Protein AF-A0A1B6I2V6-F1 (afdb_monomer)

InterPro domains:
  IPR003652 Ataxin, AXH domain [PF08517] (1-111)
  IPR003652 Ataxin, AXH domain [PS51148] (1-118)
  IPR003652 Ataxin, AXH domain [SM00536] (1-113)
  IPR036096 Ataxin, AXH domain superfamily [SSF102031] (1-111)
  IPR043404 ATAXIN1-like [PTHR13392] (1-117)

Sequence (142 aa):
GSLIQLASGELRKVEDMRTEDFVSSAEKSPALRLDPSTVVRIDNSTAAKGFNLLTLSYGENRNQVEFESALGHPYFVYGQGWASCDPEKTLSLYGLRCHQLQVGDICISLSPRTTSSSPGQGKKRRWSAPDQLQHSAKKSKE

Organism: NCBI:txid320908

Secondary structure (DSSP, 8-state):
-PEEE-TTS-EEEGGG--HHHHHHHHHH-TTEEEEEEEEEEEE-TTGGGTEEEEEEEETTTTEEEEEEEETT-EEEETTTEEEES-HHHHHHHHS---EEP-TT-EEEEEEE------------------HHHHHHTTSS--

Foldseek 3Di:
DDWDQACVRDTDDLQRDALVSQVVRQVNDPFKHKWKKFWADWACPCVVVQWIWTWIFGDPVRDIDIDTGGQLDWFQFHPAGIEGCHQVSVCVPPVHGHHHDDGGTITIDMDTDDPPPDPDDDDPPPDDPPVSVVVVVPPPDD

Structure (mmCIF, N/CA/C/O backbone):
data_AF-A0A1B6I2V6-F1
#
_entry.id   AF-A0A1B6I2V6-F1
#
loop_
_atom_site.group_PDB
_atom_site.id
_atom_site.type_symbol
_atom_site.label_atom_id
_atom_site.label_alt_id
_atom_site.label_comp_id
_atom_site.label_asym_id
_atom_site.label_entity_id
_atom_site.label_seq_id
_atom_site.pdbx_PDB_ins_code
_atom_site.Cartn_x
_atom_site.Cartn_y
_atom_site.Cartn_z
_atom_site.occupancy
_atom_site.B_iso_or_equiv
_atom_site.auth_seq_id
_atom_site.auth_comp_id
_atom_site.auth_asym_id
_atom_site.auth_atom_id
_atom_site.pdbx_PDB_model_num
ATOM 1 N N . GLY A 1 1 ? 2.649 -15.261 12.307 1.00 76.31 1 GLY A N 1
ATOM 2 C CA . GLY A 1 1 ? 2.073 -13.974 11.906 1.00 76.31 1 GLY A CA 1
ATOM 3 C C . GLY A 1 1 ? 2.027 -13.039 13.091 1.00 76.31 1 GLY A C 1
ATOM 4 O O . GLY A 1 1 ? 1.766 -13.494 14.203 1.00 76.31 1 GLY A O 1
ATOM 5 N N . SER A 1 2 ? 2.308 -11.759 12.865 1.00 88.94 2 SER A N 1
ATOM 6 C CA . SER A 1 2 ? 2.086 -10.697 13.855 1.00 88.94 2 SER A CA 1
ATOM 7 C C . SER A 1 2 ? 0.587 -10.478 14.086 1.00 88.94 2 SER A C 1
ATOM 9 O O . SER A 1 2 ? -0.217 -10.704 13.179 1.00 88.94 2 SER A O 1
ATOM 11 N N . LEU A 1 3 ? 0.211 -10.016 15.281 1.00 93.31 3 LEU A N 1
ATOM 12 C CA . LEU A 1 3 ? -1.158 -9.602 15.597 1.00 93.31 3 LEU A CA 1
ATOM 13 C C . LEU A 1 3 ? -1.295 -8.083 15.462 1.00 93.31 3 LEU A C 1
ATOM 15 O O . LEU A 1 3 ? -0.491 -7.327 16.002 1.00 93.31 3 LEU A O 1
ATOM 19 N N . ILE A 1 4 ? -2.331 -7.653 14.753 1.00 93.38 4 ILE A N 1
ATOM 20 C CA . ILE A 1 4 ? -2.734 -6.267 14.553 1.00 93.38 4 ILE A CA 1
ATOM 21 C C . ILE A 1 4 ? -3.923 -5.989 15.463 1.00 93.38 4 ILE A C 1
ATOM 23 O O . ILE A 1 4 ? -4.930 -6.694 15.406 1.00 93.38 4 ILE A O 1
ATOM 27 N N . GLN A 1 5 ? -3.822 -4.952 16.291 1.00 93.69 5 GLN A N 1
ATOM 28 C CA . GLN A 1 5 ? -4.968 -4.446 17.034 1.00 93.69 5 GLN A CA 1
ATOM 29 C C . GLN A 1 5 ? -5.728 -3.437 16.170 1.00 93.69 5 GLN A C 1
ATOM 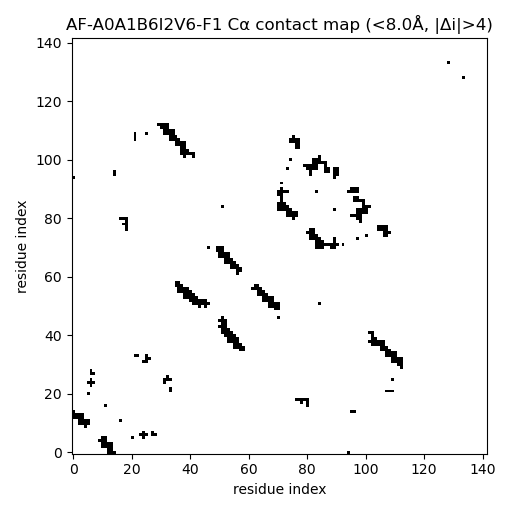31 O O . GLN A 1 5 ? -5.197 -2.387 15.808 1.00 93.69 5 GLN A O 1
ATOM 36 N N . LEU A 1 6 ? -6.970 -3.765 15.826 1.00 91.75 6 LEU A N 1
ATOM 37 C CA . LEU A 1 6 ? -7.862 -2.884 15.076 1.00 91.75 6 LEU A CA 1
ATOM 38 C C . LEU A 1 6 ? -8.385 -1.756 15.973 1.00 91.75 6 LEU A C 1
ATOM 40 O O . LEU A 1 6 ? -8.377 -1.864 17.199 1.00 91.75 6 LEU A O 1
ATOM 44 N N . ALA A 1 7 ? -8.948 -0.697 15.381 1.00 89.50 7 ALA A N 1
ATOM 45 C CA . ALA A 1 7 ? -9.545 0.390 16.169 1.00 89.50 7 ALA A CA 1
ATOM 46 C C . ALA A 1 7 ? -10.769 -0.054 16.997 1.00 89.50 7 ALA A C 1
ATOM 48 O O . ALA A 1 7 ? -11.187 0.652 17.909 1.00 89.50 7 ALA A O 1
ATOM 49 N N . SER A 1 8 ? -11.347 -1.223 16.697 1.00 86.25 8 SER A N 1
ATOM 50 C CA . SER A 1 8 ? -12.371 -1.867 17.529 1.00 86.25 8 SER A CA 1
ATOM 51 C C . SER A 1 8 ? -11.816 -2.479 18.821 1.00 86.25 8 SER A C 1
ATOM 53 O O . SER A 1 8 ? -12.604 -2.895 19.664 1.00 86.25 8 SER A O 1
ATOM 55 N N . GLY A 1 9 ? -10.492 -2.582 18.963 1.00 88.88 9 GLY A N 1
ATOM 56 C CA . GLY A 1 9 ? -9.812 -3.338 20.016 1.00 88.88 9 GLY A CA 1
ATOM 57 C C . GLY A 1 9 ? -9.624 -4.823 19.690 1.00 88.88 9 GLY A C 1
ATOM 58 O O . GLY A 1 9 ? -8.906 -5.510 20.414 1.00 88.88 9 GLY A O 1
ATOM 59 N N . GLU A 1 10 ? -10.221 -5.317 18.601 1.00 93.06 10 GLU A N 1
ATOM 60 C CA . GLU A 1 10 ? -10.078 -6.703 18.156 1.00 93.06 10 GLU A CA 1
ATOM 61 C C . GLU A 1 10 ? -8.657 -6.981 17.650 1.00 93.06 10 GLU A C 1
ATOM 63 O O . GLU A 1 10 ? -8.051 -6.150 16.969 1.00 93.06 10 GLU A O 1
ATOM 68 N N . LEU A 1 11 ? -8.143 -8.171 17.957 1.00 95.00 11 LEU A N 1
ATOM 69 C CA . LEU A 1 11 ? -6.869 -8.660 17.446 1.00 95.00 11 LEU A CA 1
ATOM 70 C C . LEU A 1 11 ? -7.081 -9.477 16.173 1.00 95.00 11 LEU A C 1
ATOM 72 O O . LEU A 1 11 ? -7.868 -10.423 16.156 1.00 95.00 11 LEU A O 1
ATOM 76 N N . ARG A 1 12 ? -6.325 -9.151 15.127 1.00 94.94 12 ARG A N 1
ATOM 77 C CA . ARG A 1 12 ? -6.328 -9.866 13.850 1.00 94.94 12 ARG A CA 1
ATOM 78 C C . ARG A 1 12 ? -4.926 -10.290 13.465 1.00 94.94 12 ARG A C 1
ATOM 80 O O . ARG A 1 12 ? -3.987 -9.521 13.635 1.00 94.94 12 ARG A O 1
ATOM 87 N N . LYS A 1 13 ? -4.758 -11.496 12.931 1.00 95.81 13 LYS A N 1
ATOM 88 C CA . LYS A 1 13 ? -3.474 -11.870 12.333 1.00 95.81 13 LYS A CA 1
ATOM 89 C C . LYS A 1 13 ? -3.235 -11.031 11.085 1.00 95.81 13 LYS A C 1
ATOM 91 O O . LYS A 1 13 ? -4.173 -10.771 10.336 1.00 95.81 13 LYS A O 1
ATOM 96 N N . VAL A 1 14 ? -1.989 -10.627 10.856 1.00 95.50 14 VAL A N 1
ATOM 97 C CA . VAL A 1 14 ? -1.624 -9.814 9.687 1.00 95.50 14 VAL A CA 1
ATOM 98 C C . VAL A 1 14 ? -2.024 -10.501 8.377 1.00 95.50 14 VAL A C 1
ATOM 100 O O . VAL A 1 14 ? -2.561 -9.850 7.487 1.00 95.50 14 VAL A O 1
ATOM 103 N N . GLU A 1 15 ? -1.858 -11.820 8.295 1.00 95.75 15 GLU A N 1
ATOM 104 C CA . GLU A 1 15 ? -2.255 -12.642 7.149 1.00 95.75 15 GLU A CA 1
ATOM 105 C C . GLU A 1 15 ? -3.775 -12.718 6.915 1.00 95.75 15 GLU A C 1
ATOM 107 O O . GLU A 1 15 ? -4.193 -12.960 5.787 1.00 95.75 15 GLU A O 1
ATOM 112 N N . ASP A 1 16 ? -4.589 -12.450 7.942 1.00 95.00 16 ASP A N 1
ATOM 113 C CA . ASP A 1 16 ? -6.059 -12.519 7.897 1.00 95.00 16 ASP A CA 1
ATOM 114 C C . ASP A 1 16 ? -6.715 -11.129 7.761 1.00 95.00 16 ASP A C 1
ATOM 116 O O . ASP A 1 16 ? -7.935 -10.987 7.889 1.00 95.00 16 ASP A O 1
ATOM 120 N N . MET A 1 17 ? -5.917 -10.077 7.548 1.00 96.00 17 MET A N 1
ATOM 121 C CA . MET A 1 17 ? -6.416 -8.714 7.363 1.00 96.00 17 MET A CA 1
ATOM 122 C C . MET A 1 17 ? -7.279 -8.605 6.106 1.00 96.00 17 MET A C 1
ATOM 124 O O . MET A 1 17 ? -6.913 -9.089 5.035 1.00 96.00 17 MET A O 1
ATOM 128 N N . ARG A 1 18 ? -8.411 -7.908 6.224 1.00 95.94 18 ARG A N 1
ATOM 129 C CA . ARG A 1 18 ? -9.337 -7.654 5.114 1.00 95.94 18 ARG A CA 1
ATOM 130 C C . ARG A 1 18 ? -9.567 -6.167 4.909 1.00 95.94 18 ARG A C 1
ATOM 132 O O . ARG A 1 18 ? -9.343 -5.358 5.805 1.00 95.94 18 ARG A O 1
ATOM 139 N N . THR A 1 19 ? -10.073 -5.807 3.734 1.00 95.44 19 THR A N 1
ATOM 140 C CA . THR A 1 19 ? -10.394 -4.414 3.383 1.00 95.44 19 THR A CA 1
ATOM 141 C C . THR A 1 19 ? -11.340 -3.778 4.405 1.00 95.44 19 THR A C 1
ATOM 143 O O . THR A 1 19 ? -11.152 -2.630 4.811 1.00 95.44 19 THR A O 1
ATOM 146 N N . GLU A 1 20 ? -12.318 -4.546 4.880 1.00 95.62 20 GLU A N 1
ATOM 147 C CA . GLU A 1 20 ? -13.309 -4.123 5.869 1.00 95.62 20 GLU A CA 1
ATOM 148 C C . GLU A 1 20 ? -12.662 -3.708 7.192 1.00 95.62 20 GLU A C 1
ATOM 150 O O . GLU A 1 20 ? -13.187 -2.829 7.871 1.00 95.62 20 GLU A O 1
ATOM 155 N N . ASP A 1 21 ? -11.507 -4.275 7.545 1.00 95.50 21 ASP A N 1
ATOM 156 C CA . ASP A 1 21 ? -10.806 -3.950 8.788 1.00 95.50 21 ASP A CA 1
ATOM 157 C C . ASP A 1 21 ? -10.217 -2.544 8.753 1.00 95.50 21 ASP A C 1
ATOM 159 O O . ASP A 1 21 ? -10.293 -1.808 9.742 1.00 95.50 21 ASP A O 1
ATOM 163 N N . PHE A 1 22 ? -9.699 -2.135 7.593 1.00 95.62 22 PHE A N 1
ATOM 164 C CA . PHE 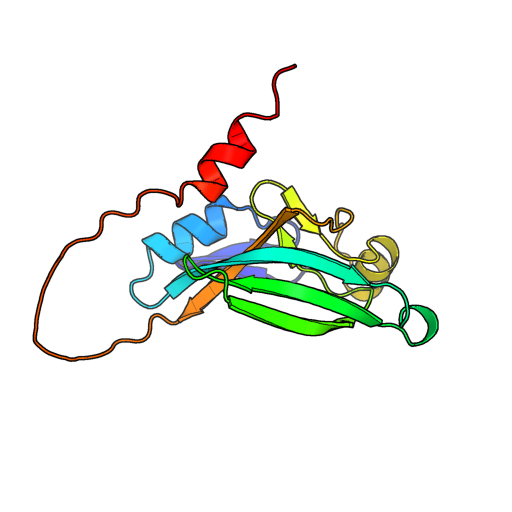A 1 22 ? -9.221 -0.775 7.366 1.00 95.62 22 PHE A CA 1
ATOM 165 C C . PHE A 1 22 ? -10.391 0.211 7.322 1.00 95.62 22 PHE A C 1
ATOM 167 O O . PHE A 1 22 ? -10.357 1.235 8.007 1.00 95.62 22 PHE A O 1
ATOM 174 N N . VAL A 1 23 ? -11.453 -0.111 6.574 1.00 94.50 23 VAL A N 1
ATOM 175 C CA . VAL A 1 23 ? -12.647 0.747 6.454 1.00 94.50 23 VAL A CA 1
ATOM 176 C C . VAL A 1 23 ? -13.304 0.950 7.820 1.00 94.50 23 VAL A C 1
ATOM 178 O O . VAL A 1 23 ? -13.447 2.086 8.272 1.00 94.50 23 VAL A O 1
ATOM 181 N N . SER A 1 24 ? -13.599 -0.139 8.535 1.00 94.25 24 SER A N 1
ATOM 182 C CA . SER A 1 24 ? -14.176 -0.091 9.882 1.00 94.25 24 SER A CA 1
ATOM 183 C C . SER A 1 24 ? -13.271 0.673 10.851 1.00 94.25 24 SER A C 1
ATOM 185 O O . SER A 1 24 ? -13.769 1.408 11.703 1.00 94.25 24 SER A O 1
ATOM 187 N N . SER A 1 25 ? -11.946 0.516 10.761 1.00 93.75 25 SER A N 1
ATOM 188 C CA . SER A 1 25 ? -11.028 1.239 11.650 1.00 93.75 25 SER A CA 1
ATOM 189 C C . SER A 1 25 ? -11.031 2.748 11.392 1.00 93.75 25 SER A C 1
ATOM 191 O O . SER A 1 25 ? -11.034 3.527 12.346 1.00 93.75 25 SER A O 1
ATOM 193 N N . ALA A 1 26 ? -11.090 3.170 10.127 1.00 93.38 26 ALA A N 1
ATOM 194 C CA . ALA A 1 26 ? -11.185 4.580 9.750 1.00 93.38 26 ALA A CA 1
ATOM 195 C C . ALA A 1 26 ? -12.539 5.216 10.117 1.00 93.38 26 ALA A C 1
ATOM 197 O O . ALA A 1 26 ? -12.596 6.419 10.380 1.00 93.38 26 ALA A O 1
ATOM 198 N N . GLU A 1 27 ? -13.624 4.438 10.127 1.00 92.38 27 GLU A N 1
ATOM 199 C CA . GLU A 1 27 ? -14.959 4.900 10.533 1.00 92.38 27 GLU A CA 1
ATOM 200 C C . GLU A 1 27 ? -15.102 5.019 12.054 1.00 92.38 27 GLU A C 1
ATOM 202 O O . GLU A 1 27 ? -15.694 5.979 12.548 1.00 92.38 27 GLU A O 1
ATOM 207 N N . LYS A 1 28 ? -14.546 4.059 12.803 1.00 91.00 28 LYS A N 1
ATOM 208 C CA . LYS A 1 28 ? -14.643 4.015 14.272 1.00 91.00 28 LYS A CA 1
ATOM 209 C C . LYS A 1 28 ? -13.678 4.969 14.965 1.00 91.00 28 LYS A C 1
ATOM 211 O O . LYS A 1 28 ? -13.982 5.452 16.053 1.00 91.00 28 LYS A O 1
ATOM 216 N N . SER A 1 29 ? -12.519 5.236 14.365 1.00 89.19 29 SER A N 1
ATOM 217 C CA . SER A 1 29 ? -11.515 6.116 14.957 1.00 89.19 29 SER A CA 1
ATOM 218 C C . SER A 1 29 ? -11.622 7.540 14.402 1.00 89.19 29 SER A C 1
ATOM 220 O O . SER A 1 29 ? -11.344 7.764 13.221 1.00 89.19 29 SER A O 1
ATOM 222 N N . PRO A 1 30 ? -11.916 8.551 15.240 1.00 87.62 30 PRO A N 1
ATOM 223 C CA . PRO A 1 30 ? -11.862 9.946 14.809 1.00 87.62 30 PRO A CA 1
ATOM 224 C C . PRO A 1 30 ? -10.425 10.413 14.538 1.00 87.62 30 PRO A C 1
ATOM 226 O O . PRO A 1 30 ? -10.236 11.449 13.911 1.00 87.62 30 PRO A O 1
ATOM 229 N N . ALA A 1 31 ? -9.413 9.666 14.987 1.00 89.44 31 ALA A N 1
ATOM 230 C CA . ALA A 1 31 ? -8.007 10.003 14.795 1.00 89.44 31 ALA A CA 1
ATOM 231 C C . ALA A 1 31 ? -7.417 9.424 13.503 1.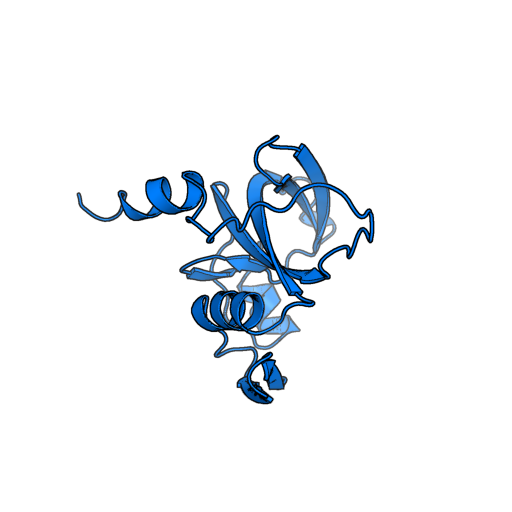00 89.44 31 ALA A C 1
ATOM 233 O O . ALA A 1 31 ? -6.370 9.890 13.067 1.00 89.44 31 ALA A O 1
ATOM 234 N N . LEU A 1 32 ? -8.063 8.434 12.878 1.00 92.06 32 LEU A N 1
ATOM 235 C CA . LEU A 1 32 ? -7.543 7.748 11.693 1.00 92.06 32 LEU A CA 1
ATOM 236 C C . LEU A 1 32 ? -8.444 7.981 10.488 1.00 92.06 32 LEU A C 1
ATOM 238 O O . LEU A 1 32 ? -9.666 8.040 10.611 1.00 92.06 32 LEU A O 1
ATOM 242 N N . ARG A 1 33 ? -7.842 8.088 9.308 1.00 92.31 33 ARG A N 1
ATOM 243 C CA . ARG A 1 33 ? -8.530 8.053 8.017 1.00 92.31 33 ARG A CA 1
ATOM 244 C C . ARG A 1 33 ? -7.935 6.957 7.150 1.00 92.31 33 ARG A C 1
ATOM 246 O O . ARG A 1 33 ? -6.758 6.633 7.283 1.00 92.31 33 ARG A O 1
ATOM 253 N N . LEU A 1 34 ? -8.750 6.447 6.237 1.00 93.06 34 LEU A N 1
ATOM 254 C CA . LEU A 1 34 ? -8.256 5.633 5.141 1.00 93.06 34 LEU A CA 1
ATOM 255 C C . LEU A 1 34 ? -7.507 6.534 4.156 1.00 93.06 34 LEU A C 1
ATOM 257 O O . LEU A 1 34 ? -7.987 7.625 3.835 1.00 93.06 34 LEU A O 1
ATOM 261 N N . ASP A 1 35 ? -6.354 6.073 3.695 1.00 93.06 35 ASP A N 1
ATOM 262 C CA . ASP A 1 35 ? -5.493 6.790 2.762 1.00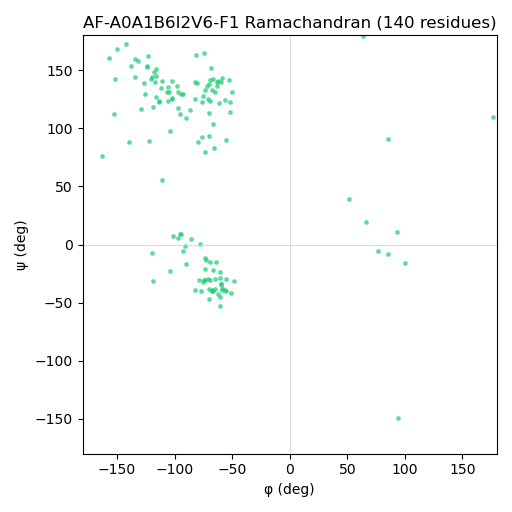 93.06 35 ASP A CA 1
ATOM 263 C C . ASP A 1 35 ? -5.275 5.928 1.509 1.00 93.06 35 ASP A C 1
ATOM 265 O O . ASP A 1 35 ? -4.395 5.063 1.489 1.00 93.06 35 ASP A O 1
ATOM 269 N N . PRO A 1 36 ? -6.156 6.054 0.498 1.00 94.81 36 PRO A N 1
ATOM 270 C CA . PRO A 1 36 ? -6.032 5.304 -0.739 1.00 94.81 36 PRO A CA 1
ATOM 271 C C . PRO A 1 36 ? -5.015 5.959 -1.681 1.00 94.81 36 PRO A C 1
ATOM 273 O O . PRO A 1 36 ? -5.012 7.174 -1.889 1.00 94.81 36 PRO A O 1
ATOM 276 N N . SER A 1 37 ? -4.210 5.124 -2.325 1.00 96.12 37 SER A N 1
ATOM 277 C CA . SER A 1 37 ? -3.274 5.508 -3.378 1.00 96.12 37 SER A CA 1
ATOM 278 C C . SER A 1 37 ? -3.375 4.528 -4.538 1.00 96.12 37 SER A C 1
ATOM 280 O O . SER A 1 37 ? -3.629 3.346 -4.339 1.00 96.12 37 SER A O 1
ATOM 282 N N . THR A 1 38 ? -3.236 5.016 -5.765 1.00 97.19 38 THR A N 1
ATOM 283 C CA . THR A 1 38 ? -3.331 4.177 -6.969 1.00 97.19 38 THR A CA 1
ATOM 284 C C . THR A 1 38 ? -1.955 3.941 -7.547 1.00 97.19 38 T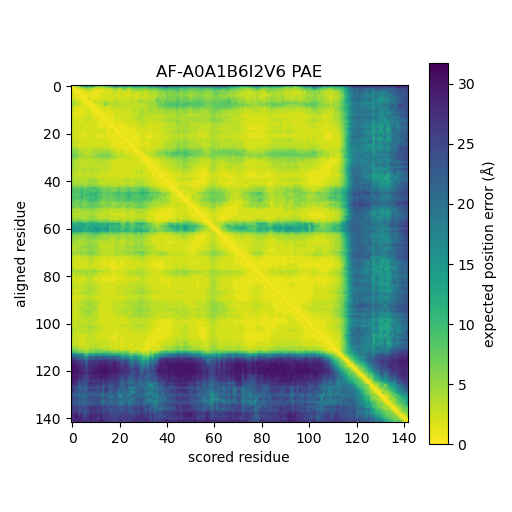HR A C 1
ATOM 286 O O . THR A 1 38 ? -1.213 4.901 -7.757 1.00 97.19 38 THR A O 1
ATOM 289 N N . VAL A 1 39 ? -1.628 2.692 -7.855 1.00 97.75 39 VAL A N 1
ATOM 290 C CA . VAL A 1 39 ? -0.414 2.357 -8.595 1.00 97.75 39 VAL A CA 1
ATOM 291 C C . VAL A 1 39 ? -0.572 2.840 -10.030 1.00 97.75 39 VAL A C 1
ATOM 293 O O . VAL A 1 39 ? -1.416 2.336 -10.767 1.00 97.75 39 VAL A O 1
ATOM 296 N N . VAL A 1 40 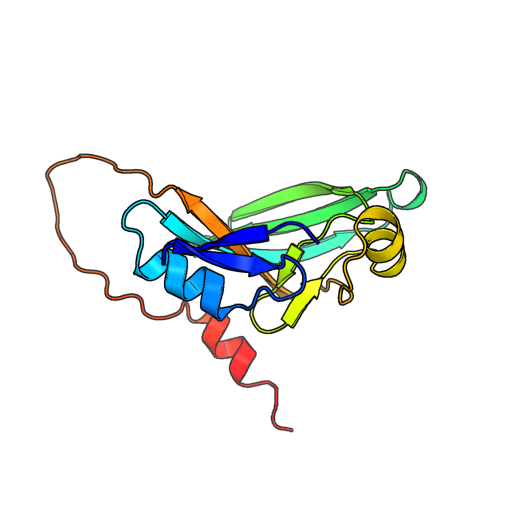? 0.223 3.827 -10.441 1.00 97.56 40 VAL A N 1
ATOM 297 C CA . VAL A 1 40 ? 0.174 4.363 -11.814 1.00 97.56 40 VAL A CA 1
ATOM 298 C C . VAL A 1 40 ? 1.341 3.887 -12.670 1.00 97.56 40 VAL A C 1
ATOM 300 O O . VAL A 1 40 ? 1.216 3.842 -13.891 1.00 97.56 40 VAL A O 1
ATOM 303 N N . ARG A 1 41 ? 2.454 3.485 -12.048 1.00 97.56 41 ARG A N 1
ATOM 304 C CA . ARG A 1 41 ? 3.607 2.906 -12.742 1.00 97.56 41 ARG A CA 1
ATOM 305 C C . ARG A 1 41 ? 4.376 1.958 -11.831 1.00 97.56 41 ARG A C 1
ATOM 307 O O . ARG A 1 41 ? 4.535 2.233 -10.644 1.00 97.56 41 ARG A O 1
ATOM 314 N N . ILE A 1 42 ? 4.871 0.876 -12.424 1.00 97.56 42 ILE A N 1
ATOM 315 C CA . ILE A 1 42 ? 5.851 -0.036 -11.835 1.00 97.56 42 ILE A CA 1
ATOM 316 C C . ILE A 1 42 ? 6.962 -0.190 -12.872 1.00 97.56 42 ILE A C 1
ATOM 318 O O . ILE A 1 42 ? 6.702 -0.662 -13.980 1.00 97.56 42 ILE A O 1
ATOM 322 N N . ASP A 1 43 ? 8.169 0.247 -12.538 1.00 96.12 43 ASP A N 1
ATOM 323 C CA . ASP A 1 43 ? 9.356 0.059 -13.366 1.00 96.12 43 ASP A CA 1
ATOM 324 C C . ASP A 1 43 ? 10.343 -0.884 -12.664 1.00 96.12 43 ASP A C 1
ATOM 326 O O . ASP A 1 43 ? 10.780 -0.651 -11.536 1.00 96.12 43 ASP A O 1
ATOM 330 N N . ASN A 1 44 ? 10.692 -1.960 -13.369 1.00 94.00 44 ASN A N 1
ATOM 331 C CA . ASN A 1 44 ? 11.572 -3.023 -12.896 1.00 94.00 44 ASN A CA 1
ATOM 332 C C . ASN A 1 44 ? 13.030 -2.816 -13.341 1.00 94.00 44 ASN A C 1
ATOM 334 O O . ASN A 1 44 ? 13.859 -3.712 -13.176 1.00 94.00 44 ASN A O 1
ATOM 338 N N . SER A 1 45 ? 13.371 -1.660 -13.916 1.00 91.75 45 SER A N 1
ATOM 339 C CA . SER A 1 45 ? 14.728 -1.325 -14.370 1.00 91.75 45 SER A CA 1
ATOM 340 C C . SER A 1 45 ? 15.781 -1.461 -13.263 1.00 91.75 45 SER A C 1
ATOM 342 O O . SER A 1 45 ? 16.930 -1.819 -13.530 1.00 91.75 45 SER A O 1
ATOM 344 N N . THR A 1 46 ? 15.388 -1.252 -12.006 1.00 90.38 46 THR A N 1
ATOM 345 C CA . THR A 1 46 ? 16.246 -1.393 -10.823 1.00 90.38 46 THR A CA 1
ATOM 346 C C . THR A 1 46 ? 16.117 -2.747 -10.115 1.00 90.38 46 THR A C 1
ATOM 348 O O . THR A 1 46 ? 16.803 -2.964 -9.112 1.00 90.38 46 THR A O 1
ATOM 351 N N . ALA A 1 47 ? 15.353 -3.707 -10.658 1.00 88.31 47 ALA A N 1
ATOM 352 C CA . ALA A 1 47 ? 15.081 -4.997 -10.009 1.00 88.31 47 ALA A CA 1
ATOM 353 C C . ALA A 1 47 ? 16.354 -5.802 -9.718 1.00 88.31 47 ALA A C 1
ATOM 355 O O . ALA A 1 47 ? 16.462 -6.440 -8.671 1.00 88.31 47 ALA A O 1
ATOM 356 N N . ALA A 1 48 ? 17.370 -5.701 -10.583 1.00 89.56 48 ALA A N 1
ATOM 357 C CA . ALA A 1 48 ? 18.681 -6.319 -10.365 1.00 89.56 48 ALA A CA 1
ATOM 358 C C . ALA A 1 48 ? 19.396 -5.805 -9.097 1.00 89.56 48 ALA A C 1
ATOM 360 O O . ALA A 1 48 ? 20.234 -6.505 -8.534 1.00 89.56 48 ALA A O 1
ATOM 361 N N . LYS A 1 49 ? 19.053 -4.598 -8.626 1.00 90.69 49 LYS A N 1
ATOM 362 C CA . LYS A 1 49 ? 19.543 -4.003 -7.372 1.00 90.69 49 LYS A CA 1
ATOM 363 C C . LYS A 1 49 ? 18.641 -4.314 -6.171 1.00 90.69 49 LYS A C 1
ATOM 365 O O . LYS A 1 49 ? 18.956 -3.903 -5.060 1.00 90.69 49 LYS A O 1
ATOM 370 N N . GLY A 1 50 ? 17.540 -5.041 -6.373 1.00 90.38 50 GLY A N 1
ATOM 371 C CA . GLY A 1 50 ? 16.627 -5.470 -5.312 1.00 90.38 50 GLY A CA 1
ATOM 372 C C . GLY A 1 50 ? 15.437 -4.545 -5.044 1.00 90.38 50 GLY A C 1
ATOM 373 O O . GLY A 1 50 ? 14.719 -4.783 -4.066 1.00 90.38 50 GLY A O 1
ATOM 374 N N . PHE A 1 51 ? 15.189 -3.558 -5.910 1.00 93.88 51 PHE A N 1
ATOM 375 C CA . PHE A 1 51 ? 14.086 -2.599 -5.791 1.00 93.88 51 PHE A CA 1
ATOM 376 C C . PHE A 1 51 ? 13.359 -2.415 -7.128 1.00 93.88 51 PHE A C 1
ATOM 378 O O . PHE A 1 51 ? 13.933 -2.689 -8.172 1.00 93.88 51 PHE A O 1
ATOM 385 N N . ASN A 1 52 ? 12.123 -1.923 -7.092 1.00 94.62 52 ASN A N 1
ATOM 386 C CA . ASN A 1 52 ? 11.403 -1.394 -8.249 1.00 94.62 52 ASN A CA 1
ATOM 387 C C . ASN A 1 52 ? 11.129 0.093 -8.041 1.00 94.62 52 ASN A C 1
ATOM 389 O O . ASN A 1 52 ? 10.941 0.537 -6.908 1.00 94.62 52 ASN A O 1
ATOM 393 N N . LEU A 1 53 ? 11.048 0.852 -9.126 1.00 96.50 53 LEU A N 1
ATOM 394 C CA . LEU A 1 53 ? 10.632 2.247 -9.089 1.00 96.50 53 LEU A CA 1
ATOM 395 C C . LEU A 1 53 ? 9.108 2.309 -9.257 1.00 96.50 53 LEU A C 1
ATOM 397 O O . LEU A 1 53 ? 8.571 2.002 -10.324 1.00 96.50 53 LEU A O 1
ATOM 401 N N . LEU A 1 54 ? 8.398 2.645 -8.180 1.00 97.00 54 LEU A N 1
ATOM 402 C CA . LEU A 1 54 ? 6.939 2.745 -8.175 1.00 97.00 54 LEU A CA 1
ATOM 403 C C . LEU A 1 54 ? 6.523 4.203 -8.235 1.00 97.00 54 LEU A C 1
ATOM 405 O O . LEU A 1 54 ? 7.077 5.050 -7.538 1.00 97.00 54 LEU A O 1
ATOM 409 N N . THR A 1 55 ? 5.472 4.468 -9.002 1.00 97.38 55 THR A N 1
ATOM 410 C CA . THR A 1 55 ? 4.762 5.742 -8.953 1.00 97.38 55 THR A CA 1
ATOM 411 C C . THR A 1 55 ? 3.356 5.503 -8.413 1.00 97.38 55 THR A C 1
ATOM 413 O O . THR A 1 55 ? 2.583 4.727 -8.988 1.00 97.38 55 THR A O 1
ATOM 416 N N . LEU A 1 56 ? 3.015 6.182 -7.318 1.00 96.38 56 LEU A N 1
ATOM 417 C CA . LEU A 1 56 ? 1.685 6.164 -6.713 1.00 96.38 56 LEU A CA 1
ATOM 418 C C . LEU A 1 56 ? 1.001 7.518 -6.887 1.00 96.38 56 LEU A C 1
ATOM 420 O O . LEU A 1 56 ? 1.638 8.561 -6.760 1.00 96.38 56 LEU A O 1
ATOM 424 N N . SER A 1 57 ? -0.302 7.504 -7.154 1.00 96.50 57 SER A N 1
ATOM 425 C CA . SER A 1 57 ? -1.140 8.701 -7.223 1.00 96.50 57 SER A CA 1
ATOM 426 C C . SER A 1 57 ? -2.050 8.802 -6.001 1.00 96.50 57 SER A C 1
ATOM 428 O O . SER A 1 57 ? -2.723 7.832 -5.650 1.00 96.50 57 SER A O 1
ATOM 430 N N . TYR A 1 58 ? -2.080 9.976 -5.371 1.00 91.06 58 TYR A N 1
ATOM 431 C CA . TYR A 1 58 ? -2.816 10.257 -4.140 1.00 91.06 58 TYR A CA 1
ATOM 432 C C . TYR A 1 58 ? -3.905 11.311 -4.351 1.00 91.06 58 TYR A C 1
ATOM 434 O O . TYR A 1 58 ? -3.678 12.352 -4.979 1.00 91.06 58 TYR A O 1
ATOM 442 N N . GLY A 1 59 ? -5.055 11.084 -3.711 1.00 79.44 59 GLY A N 1
ATOM 443 C CA . GLY A 1 59 ? -6.146 12.054 -3.600 1.00 79.44 59 GLY A CA 1
ATOM 444 C C . GLY A 1 59 ? -6.812 12.450 -4.925 1.00 79.44 59 GLY A C 1
ATOM 445 O O . GLY A 1 59 ? -6.445 12.007 -6.010 1.00 79.44 59 GLY A O 1
ATOM 446 N N . GLU A 1 60 ? -7.812 13.329 -4.830 1.00 73.06 60 GLU A N 1
ATOM 447 C CA . GLU A 1 60 ? -8.603 13.796 -5.983 1.00 73.06 60 GLU A CA 1
ATOM 448 C C . GLU A 1 60 ? -7.760 14.606 -6.986 1.00 73.06 60 GLU A C 1
ATOM 450 O O . GLU A 1 60 ? -7.997 14.547 -8.190 1.00 73.06 60 GLU A O 1
ATOM 455 N N . ASN A 1 61 ? -6.716 15.287 -6.500 1.00 79.81 61 ASN A N 1
ATOM 456 C CA . ASN A 1 61 ? -5.793 16.075 -7.323 1.00 79.81 61 ASN A CA 1
ATOM 457 C C . ASN A 1 61 ? -4.756 15.221 -8.072 1.00 79.81 61 ASN A C 1
ATOM 459 O O . ASN A 1 61 ? -3.918 15.774 -8.778 1.00 79.81 61 ASN A O 1
ATOM 463 N N . ARG A 1 62 ? -4.792 13.888 -7.917 1.00 83.00 62 ARG A N 1
ATOM 464 C CA . ARG A 1 62 ? -3.884 12.934 -8.573 1.00 83.00 62 ARG A CA 1
ATOM 465 C C . ARG A 1 62 ? -2.401 13.270 -8.393 1.00 83.00 62 ARG A C 1
ATOM 467 O O . ARG A 1 62 ? -1.608 13.072 -9.314 1.00 83.00 62 ARG A O 1
ATOM 474 N N . ASN A 1 63 ? -2.012 13.737 -7.208 1.00 92.44 63 ASN A N 1
ATOM 475 C CA . ASN A 1 63 ? -0.609 14.019 -6.903 1.00 92.44 63 ASN A CA 1
ATOM 476 C C . ASN A 1 63 ? 0.204 12.730 -7.022 1.00 92.44 63 ASN A C 1
ATOM 478 O O . ASN A 1 63 ? -0.111 11.754 -6.345 1.00 92.44 63 ASN A O 1
ATOM 482 N N . GLN A 1 64 ? 1.222 12.719 -7.880 1.00 95.38 64 GLN A N 1
ATOM 483 C CA . GLN A 1 64 ? 2.057 11.543 -8.109 1.00 95.38 64 GLN A CA 1
ATOM 484 C C . GLN A 1 64 ? 3.346 11.628 -7.299 1.00 95.38 64 GLN A C 1
ATOM 486 O O . GLN A 1 64 ? 3.989 12.676 -7.259 1.00 95.38 64 GLN A O 1
ATOM 491 N N . VAL A 1 65 ? 3.722 10.517 -6.676 1.00 95.38 65 VAL A N 1
ATOM 492 C CA . VAL A 1 65 ? 4.995 10.358 -5.973 1.00 95.38 65 VAL A CA 1
ATOM 493 C C . VAL A 1 65 ? 5.683 9.131 -6.528 1.00 95.38 65 VAL A C 1
ATOM 495 O O . VAL A 1 65 ? 5.083 8.060 -6.609 1.00 95.38 65 VAL A O 1
ATOM 498 N N . GLU A 1 66 ? 6.944 9.304 -6.893 1.00 96.38 66 GLU A N 1
ATOM 499 C CA . GLU A 1 66 ? 7.823 8.236 -7.332 1.00 96.38 66 GLU A CA 1
ATOM 500 C C . GLU A 1 66 ? 8.838 7.897 -6.243 1.00 96.38 66 GLU A C 1
ATOM 502 O O . GLU A 1 66 ? 9.403 8.796 -5.620 1.00 96.38 66 GLU A O 1
ATOM 507 N N . PHE A 1 67 ? 9.054 6.605 -6.003 1.00 95.94 67 PHE A N 1
ATOM 508 C CA . PHE A 1 67 ? 9.995 6.119 -4.998 1.00 95.94 67 PHE A CA 1
ATOM 509 C C . PHE A 1 67 ? 10.459 4.688 -5.290 1.00 95.94 67 PHE A C 1
ATOM 511 O O . PHE A 1 67 ? 9.805 3.929 -6.006 1.00 95.94 67 PHE A O 1
ATOM 518 N N . GLU A 1 68 ? 11.591 4.306 -4.700 1.00 96.50 68 GLU A N 1
ATOM 519 C CA . GLU A 1 68 ? 12.105 2.937 -4.754 1.00 96.50 68 GLU A CA 1
ATOM 520 C C . GLU A 1 68 ? 11.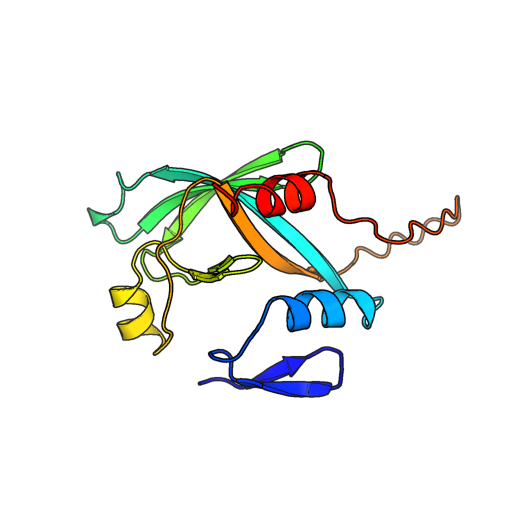412 2.061 -3.703 1.00 96.50 68 GLU A C 1
ATOM 522 O O . GLU A 1 68 ? 11.414 2.365 -2.508 1.00 96.50 68 GLU A O 1
ATOM 527 N N . SER A 1 69 ? 10.832 0.949 -4.144 1.00 95.62 69 SER A N 1
ATOM 528 C CA . SER A 1 69 ? 10.224 -0.064 -3.287 1.00 95.62 69 SER A CA 1
ATOM 529 C C . SER A 1 69 ? 11.029 -1.350 -3.327 1.00 95.62 69 SER A C 1
ATOM 531 O O . SER A 1 69 ? 11.402 -1.818 -4.400 1.00 95.62 69 SER A O 1
ATOM 533 N N . ALA A 1 70 ? 11.286 -1.960 -2.170 1.00 95.56 70 ALA A N 1
ATOM 534 C CA . ALA A 1 70 ? 11.931 -3.267 -2.133 1.00 95.56 70 ALA A CA 1
ATOM 535 C C . ALA A 1 70 ? 11.040 -4.314 -2.817 1.00 95.56 70 ALA A C 1
ATOM 537 O O . ALA A 1 70 ? 9.832 -4.334 -2.597 1.00 95.56 70 ALA A O 1
ATOM 538 N N . LEU A 1 71 ? 11.638 -5.231 -3.587 1.00 91.75 71 LEU A N 1
ATOM 539 C CA . LEU A 1 71 ? 10.883 -6.237 -4.358 1.00 91.75 71 LEU A CA 1
ATOM 540 C C . LEU A 1 71 ? 9.860 -7.011 -3.508 1.00 91.75 71 LEU A C 1
ATOM 542 O O . LEU A 1 71 ? 8.724 -7.217 -3.923 1.00 91.75 71 LEU A O 1
ATOM 546 N N . GLY A 1 72 ? 10.256 -7.392 -2.290 1.00 94.19 72 GLY A N 1
ATOM 547 C CA . GLY A 1 72 ? 9.409 -8.141 -1.365 1.00 94.19 72 GLY A CA 1
ATOM 548 C C . GLY A 1 72 ? 8.484 -7.284 -0.496 1.00 94.19 72 GLY A C 1
ATOM 549 O O . 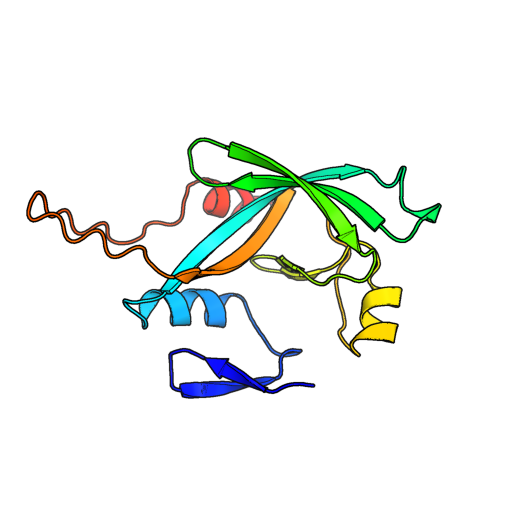GLY A 1 72 ? 7.847 -7.845 0.394 1.00 94.19 72 GLY A O 1
ATOM 550 N N . HIS A 1 73 ? 8.421 -5.961 -0.679 1.00 96.88 73 HIS A N 1
ATOM 551 C CA . HIS A 1 73 ? 7.616 -5.086 0.175 1.00 96.88 73 HIS A CA 1
ATOM 552 C C . HIS A 1 73 ? 6.109 -5.321 -0.048 1.00 96.88 73 HIS A C 1
ATOM 554 O O . HIS A 1 73 ? 5.644 -5.206 -1.186 1.00 96.88 73 HIS A O 1
ATOM 560 N N . PRO A 1 74 ? 5.337 -5.645 1.007 1.00 97.44 74 PRO A N 1
ATOM 561 C CA . PRO A 1 74 ? 3.904 -5.867 0.888 1.00 97.44 74 PRO A CA 1
ATOM 562 C C . PRO A 1 74 ? 3.111 -4.553 0.897 1.00 97.44 74 PRO A C 1
ATOM 564 O O . PRO A 1 74 ? 3.351 -3.658 1.703 1.00 97.44 74 PRO A O 1
ATOM 567 N N . TYR A 1 75 ? 2.091 -4.499 0.052 1.00 97.75 75 TYR A N 1
ATOM 568 C CA . TYR A 1 75 ? 1.061 -3.471 -0.024 1.00 97.75 75 TYR A CA 1
ATOM 569 C C . TYR A 1 75 ? -0.301 -4.116 0.212 1.00 97.75 75 TYR A C 1
ATOM 571 O O . TYR A 1 75 ? -0.534 -5.242 -0.219 1.00 97.75 75 TYR A O 1
ATOM 579 N N . PHE A 1 76 ? -1.221 -3.420 0.874 1.00 98.19 76 PHE A N 1
ATOM 580 C CA . PHE A 1 76 ? -2.593 -3.904 1.006 1.00 98.19 76 PHE A CA 1
ATOM 581 C C . PHE A 1 76 ? -3.461 -3.282 -0.089 1.00 98.19 76 PHE A C 1
ATOM 583 O O . PHE A 1 76 ? -3.692 -2.074 -0.077 1.00 98.19 76 PHE A O 1
ATOM 590 N N . VAL A 1 77 ? -3.936 -4.090 -1.033 1.00 98.12 77 VAL A N 1
ATOM 591 C CA . VAL A 1 77 ? -4.761 -3.659 -2.166 1.00 98.12 77 VAL A CA 1
ATOM 592 C C . VAL A 1 77 ? -6.241 -3.831 -1.836 1.00 98.12 77 VAL A C 1
ATOM 594 O O . VAL A 1 77 ? -6.696 -4.889 -1.392 1.00 98.12 77 VAL A O 1
ATOM 597 N N . TYR A 1 78 ? -7.010 -2.768 -2.057 1.00 96.19 78 TYR A N 1
ATOM 598 C CA . TYR A 1 78 ? -8.447 -2.730 -1.820 1.00 96.19 78 TYR A CA 1
ATOM 599 C C . TYR A 1 78 ? -9.167 -3.835 -2.603 1.00 96.19 78 TYR A C 1
ATOM 601 O O . TYR A 1 78 ? -9.056 -3.919 -3.823 1.00 96.19 78 TYR A O 1
ATOM 609 N N . GLY A 1 79 ? -9.933 -4.667 -1.896 1.00 93.88 79 GLY A N 1
ATOM 610 C CA . GLY A 1 79 ? -10.703 -5.770 -2.481 1.00 93.88 79 GLY A CA 1
ATOM 611 C C . GLY A 1 79 ? -9.887 -7.012 -2.859 1.00 93.88 79 GLY A C 1
ATOM 612 O O . GLY A 1 79 ? -10.486 -8.025 -3.207 1.00 93.88 79 GLY A O 1
ATOM 613 N N . GLN A 1 80 ? -8.556 -6.966 -2.751 1.00 95.88 80 GLN A N 1
ATOM 614 C CA . GLN A 1 80 ? -7.662 -8.066 -3.128 1.00 95.88 80 GLN A CA 1
ATOM 615 C C . GLN A 1 80 ? -6.843 -8.600 -1.946 1.00 95.88 80 GLN A C 1
ATOM 617 O O . GLN A 1 80 ? -6.571 -9.794 -1.884 1.00 95.88 80 GLN A O 1
ATOM 622 N N . GLY A 1 81 ? -6.492 -7.751 -0.978 1.00 97.38 81 GLY A N 1
ATOM 623 C CA . GLY A 1 81 ? -5.650 -8.126 0.157 1.00 97.38 81 GLY A CA 1
ATOM 624 C C . GLY A 1 81 ? -4.177 -7.821 -0.096 1.00 97.38 81 GLY A C 1
ATOM 625 O O . GLY A 1 81 ? -3.843 -6.853 -0.776 1.00 97.38 81 GLY A O 1
ATOM 626 N N . TRP A 1 82 ? -3.278 -8.613 0.481 1.00 98.12 82 TRP A N 1
ATOM 627 C CA . TRP A 1 82 ? -1.843 -8.375 0.352 1.00 98.12 82 TRP A CA 1
ATOM 628 C C . TRP A 1 82 ? -1.349 -8.601 -1.077 1.00 98.12 82 TRP A C 1
ATOM 630 O O . TRP A 1 82 ? -1.643 -9.623 -1.694 1.00 98.12 82 TRP A O 1
ATOM 640 N N . ALA A 1 83 ? -0.562 -7.661 -1.587 1.00 98.31 83 ALA A N 1
ATOM 641 C CA . ALA A 1 83 ? 0.101 -7.730 -2.877 1.00 98.31 83 ALA A CA 1
ATOM 642 C C . ALA A 1 83 ? 1.539 -7.215 -2.772 1.00 98.31 83 ALA A C 1
ATOM 644 O O . ALA A 1 83 ? 1.858 -6.399 -1.912 1.00 98.31 83 ALA A O 1
ATOM 645 N N . SER A 1 84 ? 2.429 -7.672 -3.641 1.00 98.00 84 SER A N 1
ATOM 646 C CA . SER A 1 84 ? 3.793 -7.148 -3.731 1.00 98.00 84 SER A CA 1
ATOM 647 C C . SER A 1 84 ? 4.316 -7.263 -5.153 1.00 98.00 84 SER A C 1
ATOM 649 O O . SER A 1 84 ? 3.710 -7.907 -6.010 1.00 98.00 84 SER A O 1
ATOM 651 N N . CYS A 1 85 ? 5.444 -6.613 -5.427 1.00 96.56 85 CYS A N 1
ATOM 652 C CA . CYS A 1 85 ? 6.065 -6.738 -6.738 1.00 96.56 85 CYS A CA 1
ATOM 653 C C . CYS A 1 85 ? 6.744 -8.100 -6.958 1.00 96.56 85 CYS A C 1
ATOM 655 O O . CYS A 1 85 ? 6.958 -8.475 -8.107 1.00 96.56 85 CYS A O 1
ATOM 657 N N . ASP A 1 86 ? 7.079 -8.817 -5.884 1.00 96.94 86 ASP A N 1
ATOM 658 C CA . ASP A 1 86 ? 7.653 -10.163 -5.904 1.00 96.94 86 ASP A CA 1
ATOM 659 C C . ASP A 1 86 ? 7.015 -11.009 -4.780 1.00 96.94 86 ASP A C 1
ATOM 661 O O . ASP A 1 86 ? 7.508 -11.020 -3.642 1.00 96.94 86 ASP A O 1
ATOM 665 N N . PRO A 1 87 ? 5.879 -11.679 -5.063 1.00 97.62 87 PRO A N 1
ATOM 666 C CA . PRO A 1 87 ? 5.127 -12.443 -4.068 1.00 97.62 87 PRO A CA 1
ATOM 667 C C . PRO A 1 87 ? 5.920 -13.570 -3.405 1.00 97.62 87 PRO A C 1
ATOM 669 O O . PRO A 1 87 ? 5.794 -13.776 -2.197 1.00 97.62 87 PRO A O 1
ATOM 672 N N . GLU A 1 88 ? 6.771 -14.263 -4.162 1.00 97.56 88 GLU A N 1
ATOM 673 C CA . GLU A 1 88 ? 7.605 -15.354 -3.645 1.00 97.56 88 GLU A CA 1
ATOM 674 C C . GLU A 1 88 ? 8.647 -14.831 -2.654 1.00 97.56 88 GLU A C 1
ATOM 676 O O . GLU A 1 88 ? 8.877 -15.411 -1.583 1.00 97.56 88 GLU A O 1
ATOM 681 N N . LYS A 1 89 ? 9.241 -13.672 -2.957 1.00 96.69 89 LYS A N 1
ATOM 682 C CA . LYS A 1 89 ? 10.165 -13.004 -2.040 1.00 96.69 89 LYS A CA 1
ATOM 683 C C . LYS A 1 89 ? 9.457 -12.481 -0.797 1.00 96.69 89 LYS A C 1
ATOM 685 O O . LYS A 1 89 ? 10.001 -12.607 0.299 1.00 96.69 89 LYS A O 1
ATOM 690 N N . THR A 1 90 ? 8.248 -11.934 -0.926 1.00 97.25 90 THR A N 1
ATOM 691 C CA . THR A 1 90 ? 7.443 -11.528 0.238 1.00 97.25 90 THR A CA 1
ATOM 692 C C . THR A 1 90 ? 7.100 -12.720 1.129 1.00 97.25 90 THR A C 1
ATOM 694 O O . THR A 1 90 ? 7.252 -12.626 2.350 1.00 97.25 90 THR A O 1
ATOM 697 N N . LEU A 1 91 ? 6.721 -13.858 0.542 1.00 96.81 91 LEU A N 1
ATOM 698 C CA . LEU A 1 91 ? 6.466 -15.092 1.282 1.00 96.81 91 LEU A CA 1
ATOM 699 C C . LEU A 1 91 ? 7.719 -15.565 2.025 1.00 96.81 91 LEU A C 1
ATOM 701 O O . LEU A 1 91 ? 7.642 -15.884 3.209 1.00 96.81 91 LEU A O 1
ATOM 705 N N . SER A 1 92 ? 8.873 -15.551 1.362 1.00 96.50 92 SER A N 1
ATOM 706 C CA . SER A 1 92 ? 10.147 -15.962 1.962 1.00 96.50 92 SER A CA 1
ATOM 707 C C . SER A 1 92 ? 10.593 -15.047 3.109 1.00 96.50 92 SER A C 1
ATOM 709 O O . SER A 1 92 ? 11.118 -15.531 4.108 1.00 96.50 92 SER A O 1
ATOM 711 N N . LEU A 1 93 ? 10.386 -13.730 2.987 1.00 94.50 93 LEU A N 1
ATOM 712 C CA . LEU A 1 93 ? 10.827 -12.746 3.986 1.00 94.50 93 LEU A CA 1
ATOM 713 C C . LEU A 1 93 ? 9.867 -12.611 5.173 1.00 94.50 93 LEU A C 1
ATOM 715 O O . LEU A 1 93 ? 10.314 -12.436 6.305 1.00 94.50 93 LEU A O 1
ATOM 719 N N . TYR A 1 94 ? 8.558 -12.661 4.920 1.00 94.12 94 TYR A N 1
ATOM 720 C CA . TYR A 1 94 ? 7.534 -12.313 5.912 1.00 94.12 94 TYR A CA 1
ATOM 721 C C . TYR A 1 94 ? 6.578 -13.462 6.244 1.00 94.12 94 TYR A C 1
ATOM 723 O O . TYR A 1 94 ? 5.749 -13.323 7.144 1.00 94.12 94 TYR A O 1
ATOM 731 N N . GLY A 1 95 ? 6.648 -14.588 5.526 1.00 94.50 95 GLY A N 1
ATOM 732 C CA . GLY A 1 95 ? 5.667 -15.671 5.640 1.00 94.50 95 GLY A CA 1
ATOM 733 C C . GLY A 1 95 ? 4.271 -15.270 5.154 1.00 94.50 95 GLY A C 1
ATOM 734 O O . GLY A 1 95 ? 3.287 -15.902 5.534 1.00 94.50 95 GLY A O 1
ATOM 735 N N . LEU A 1 96 ? 4.176 -14.205 4.354 1.00 95.56 96 LEU A N 1
ATOM 736 C CA . LEU A 1 96 ? 2.920 -13.605 3.925 1.00 95.56 96 LEU A CA 1
ATOM 737 C C . LEU A 1 96 ? 2.639 -13.958 2.466 1.00 95.56 96 LEU A C 1
ATOM 739 O O . LEU A 1 96 ? 3.451 -13.676 1.587 1.00 95.56 96 LEU A O 1
ATOM 743 N N . ARG A 1 97 ? 1.478 -14.567 2.208 1.00 95.69 97 ARG A N 1
ATOM 744 C CA . ARG A 1 97 ? 1.018 -14.800 0.837 1.00 95.69 97 ARG A CA 1
ATOM 745 C C . ARG A 1 97 ? 0.524 -13.489 0.247 1.00 95.69 97 ARG A C 1
ATOM 747 O O . ARG A 1 97 ? -0.333 -12.838 0.839 1.00 95.69 97 ARG A O 1
ATOM 754 N N . CYS A 1 98 ? 1.046 -13.158 -0.924 1.00 97.44 98 CYS A N 1
ATOM 755 C CA . CYS A 1 98 ? 0.691 -11.957 -1.658 1.00 97.44 98 CYS A CA 1
ATOM 756 C C . CYS A 1 98 ? 0.209 -12.300 -3.062 1.00 97.44 98 CYS A C 1
ATOM 758 O O . CYS A 1 98 ? 0.623 -13.289 -3.663 1.00 97.44 98 CYS A O 1
ATOM 760 N N . HIS A 1 99 ? -0.631 -11.432 -3.601 1.00 98.06 99 HIS A N 1
ATOM 761 C CA . HIS A 1 99 ? -0.866 -11.339 -5.029 1.00 98.06 99 HIS A CA 1
ATOM 762 C C . HIS A 1 99 ? 0.242 -10.522 -5.711 1.00 98.06 99 HIS A C 1
ATOM 764 O O . HIS A 1 99 ? 0.977 -9.777 -5.064 1.00 98.06 99 HIS A O 1
ATOM 770 N N . GLN A 1 100 ? 0.349 -10.636 -7.033 1.00 98.00 100 GLN A N 1
ATOM 771 C CA . GLN A 1 100 ? 1.202 -9.747 -7.818 1.00 98.00 100 GLN A CA 1
ATOM 772 C C . GLN A 1 100 ? 0.583 -8.345 -7.854 1.00 98.00 100 GLN A C 1
ATOM 774 O O . GLN A 1 100 ? -0.566 -8.208 -8.269 1.00 98.00 100 GLN A O 1
ATOM 779 N N . LEU A 1 101 ? 1.348 -7.326 -7.459 1.00 98.25 101 LEU A N 1
ATOM 780 C CA . LEU A 1 101 ? 0.955 -5.920 -7.567 1.00 98.25 101 LEU A CA 1
ATOM 781 C C . LEU A 1 101 ? 0.937 -5.478 -9.038 1.00 98.25 101 LEU A C 1
ATOM 783 O O . LEU A 1 101 ? 1.859 -5.803 -9.796 1.00 98.25 101 LEU A O 1
ATOM 787 N N . GLN A 1 102 ? -0.083 -4.717 -9.425 1.00 97.69 102 GLN A N 1
ATOM 788 C CA . GLN A 1 102 ? -0.325 -4.269 -10.796 1.00 97.69 102 GLN A CA 1
ATOM 789 C C . GLN A 1 102 ? -0.612 -2.766 -10.881 1.00 97.69 102 GLN A C 1
ATOM 791 O O . GLN A 1 102 ? -1.047 -2.117 -9.931 1.00 97.69 102 GLN A O 1
ATOM 796 N N . VAL A 1 103 ? -0.386 -2.195 -12.067 1.00 97.62 103 VAL A N 1
ATOM 797 C CA . VAL A 1 103 ? -0.843 -0.835 -12.379 1.00 97.62 103 VAL A CA 1
ATOM 798 C C . VAL A 1 103 ? -2.373 -0.809 -12.379 1.00 97.62 103 VAL A C 1
ATOM 800 O O . VAL A 1 103 ? -3.012 -1.634 -13.026 1.00 97.62 103 VAL A O 1
ATOM 803 N N . GLY A 1 104 ? -2.950 0.166 -11.682 1.00 96.62 104 GLY A N 1
ATOM 804 C CA . GLY A 1 104 ? -4.388 0.287 -11.444 1.00 96.62 104 GLY A CA 1
ATOM 805 C C . GLY A 1 104 ? -4.826 -0.194 -10.062 1.00 96.62 104 GLY A C 1
ATOM 806 O O . GLY A 1 104 ? -5.916 0.185 -9.627 1.00 96.62 104 GLY A O 1
ATOM 807 N N . ASP A 1 105 ? -3.981 -0.944 -9.348 1.00 97.75 105 ASP A N 1
ATOM 808 C CA . ASP A 1 105 ? -4.274 -1.371 -7.981 1.00 97.75 105 ASP A CA 1
ATOM 809 C C . ASP A 1 105 ? -4.420 -0.166 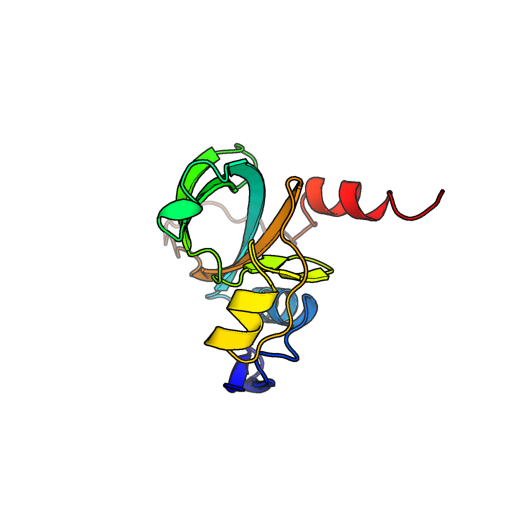-7.051 1.00 97.75 105 ASP A C 1
ATOM 811 O O . ASP A 1 105 ? -3.685 0.824 -7.141 1.00 97.75 105 ASP A O 1
ATOM 815 N N . ILE A 1 106 ? -5.382 -0.260 -6.132 1.00 97.19 106 ILE A N 1
ATOM 816 C CA . ILE A 1 106 ? -5.646 0.767 -5.125 1.00 97.19 106 ILE A CA 1
ATOM 817 C C . ILE A 1 106 ? -5.085 0.278 -3.794 1.00 97.19 106 ILE A C 1
ATOM 819 O O . ILE A 1 106 ? -5.733 -0.484 -3.077 1.00 97.19 106 ILE A O 1
ATOM 823 N N . CYS A 1 107 ? -3.885 0.730 -3.453 1.00 97.44 107 CYS A N 1
ATOM 824 C CA . CYS A 1 107 ? -3.260 0.475 -2.165 1.00 97.44 107 CYS A CA 1
ATOM 825 C C . CYS A 1 107 ? -3.938 1.314 -1.076 1.00 97.44 107 CYS A C 1
ATOM 827 O O . CYS A 1 107 ? -4.124 2.521 -1.244 1.00 97.44 107 CYS A O 1
ATOM 829 N N . ILE A 1 108 ? -4.276 0.694 0.052 1.00 96.50 108 ILE A N 1
ATOM 830 C CA . ILE A 1 108 ? -4.911 1.357 1.193 1.00 96.50 108 ILE A CA 1
ATOM 831 C C . ILE A 1 108 ? -4.065 1.234 2.454 1.00 96.50 108 ILE A C 1
ATOM 833 O O . ILE A 1 108 ? -3.472 0.197 2.746 1.00 96.50 108 ILE A O 1
ATOM 837 N N . SER A 1 109 ? -4.052 2.306 3.236 1.00 94.81 109 SER A N 1
ATOM 838 C CA . SER A 1 109 ? -3.459 2.339 4.568 1.00 94.81 109 SER A CA 1
ATOM 839 C C . SER A 1 109 ? -4.303 3.197 5.512 1.00 94.81 109 SER A C 1
ATOM 841 O O . SER A 1 109 ? -5.278 3.837 5.105 1.00 94.81 109 SER A O 1
ATOM 843 N N . LEU A 1 110 ? -3.957 3.179 6.800 1.00 93.81 110 LEU A N 1
ATOM 844 C CA . LEU A 1 110 ? -4.509 4.103 7.786 1.00 93.81 110 LEU A CA 1
ATOM 845 C C . LEU A 1 110 ? -3.488 5.200 8.069 1.00 93.81 110 LEU A C 1
ATOM 847 O O . LEU A 1 110 ? -2.370 4.913 8.489 1.00 93.81 110 LEU A O 1
ATOM 851 N N . SER A 1 111 ? -3.915 6.447 7.904 1.00 92.31 111 SER A N 1
ATOM 852 C CA . SER A 1 111 ? -3.122 7.639 8.206 1.00 92.31 111 SER A CA 1
ATOM 853 C C . SER A 1 111 ? -3.803 8.455 9.311 1.00 92.31 111 SER A C 1
ATOM 855 O O . SER A 1 111 ? -5.038 8.477 9.384 1.00 92.31 111 SER A O 1
ATOM 857 N N . PRO A 1 112 ? -3.054 9.172 10.166 1.00 91.75 112 PRO A N 1
ATOM 858 C CA . PRO A 1 112 ? -3.645 10.103 11.121 1.00 91.75 112 PRO A CA 1
ATOM 859 C C . PRO A 1 112 ? -4.475 11.194 10.427 1.00 91.75 112 PRO A C 1
ATOM 861 O O . PRO A 1 112 ? -4.105 11.708 9.367 1.00 91.75 112 PRO A O 1
ATOM 864 N N . ARG A 1 113 ? -5.594 11.596 11.033 1.00 88.06 113 ARG A N 1
ATOM 865 C CA . ARG A 1 113 ? -6.311 12.811 10.637 1.00 88.06 113 ARG A CA 1
ATOM 866 C C . ARG A 1 113 ? -5.540 14.006 11.173 1.00 88.06 113 ARG A C 1
ATOM 868 O O . ARG A 1 113 ? -5.352 14.140 12.377 1.00 88.06 113 ARG A O 1
ATOM 875 N N . THR A 1 114 ? -5.132 14.908 10.290 1.00 75.94 114 THR A N 1
ATOM 876 C CA . THR A 1 114 ? -4.626 16.215 10.707 1.00 75.94 114 THR A CA 1
ATOM 877 C C . THR A 1 114 ? -5.781 16.990 11.339 1.00 75.94 114 THR A C 1
ATOM 879 O O . THR A 1 114 ? -6.676 17.463 10.635 1.00 75.94 114 THR A O 1
ATOM 882 N N . THR A 1 115 ? -5.805 17.097 12.666 1.00 52.12 115 THR A N 1
ATOM 883 C CA . THR A 1 115 ? -6.740 17.966 13.385 1.00 52.12 115 THR A CA 1
ATOM 884 C C . THR A 1 115 ? -6.291 19.412 13.202 1.00 52.12 115 THR A C 1
ATOM 886 O O . THR A 1 115 ? -5.644 19.985 14.074 1.00 52.12 115 THR A O 1
ATOM 889 N N . SER A 1 116 ? -6.590 20.023 12.055 1.00 44.84 116 SER A N 1
ATOM 890 C CA . SER A 1 116 ? -6.510 21.478 11.948 1.00 44.84 116 SER A CA 1
ATOM 891 C C . SER A 1 116 ? -7.643 22.061 12.791 1.00 44.84 116 SER A C 1
ATOM 893 O O . SER A 1 116 ? -8.783 22.178 12.339 1.00 44.84 116 SER A O 1
ATOM 895 N N . SER A 1 117 ? -7.347 22.381 14.048 1.00 37.88 117 SER A N 1
ATOM 896 C CA . SER A 1 117 ? -8.168 23.253 14.878 1.00 37.88 117 SER A CA 1
ATOM 897 C C . SER A 1 117 ? -8.138 24.664 14.282 1.00 37.88 117 SER A C 1
ATOM 899 O O . SER A 1 117 ? -7.357 25.517 14.694 1.00 37.88 117 SER A O 1
ATOM 901 N N . SER A 1 118 ? -8.980 24.905 13.282 1.00 33.81 118 SER A N 1
ATOM 902 C CA . SER A 1 118 ? -9.383 26.247 12.870 1.00 33.81 118 SER A CA 1
ATOM 903 C C . SER A 1 118 ? -10.899 26.336 13.062 1.00 33.81 118 SER A C 1
ATOM 905 O O . SER A 1 118 ? -11.626 25.535 12.469 1.00 33.81 118 SER A O 1
ATOM 907 N N . PRO A 1 119 ? -11.409 27.234 13.925 1.00 40.97 119 PRO A N 1
ATOM 908 C CA . PRO A 1 119 ? -12.837 27.352 14.172 1.00 40.97 119 PRO A CA 1
ATOM 909 C C . PRO A 1 119 ? -13.474 28.083 12.987 1.00 40.97 119 PRO A C 1
ATOM 911 O O . PRO A 1 119 ? -13.513 29.307 12.933 1.00 40.97 119 PRO A O 1
ATOM 914 N N . GLY A 1 120 ? -13.944 27.326 11.999 1.00 42.09 120 GLY A N 1
ATOM 915 C CA . GLY A 1 120 ? -14.617 27.900 10.845 1.00 42.09 120 GLY A CA 1
ATOM 916 C C . GLY A 1 120 ? -14.991 26.857 9.806 1.00 42.09 120 GLY A C 1
ATOM 917 O O . GLY A 1 120 ? -14.138 26.371 9.083 1.00 42.09 120 GLY A O 1
ATOM 918 N N . GLN A 1 121 ? -16.296 26.610 9.698 1.00 41.12 121 GLN A N 1
ATOM 919 C CA . GLN A 1 121 ? -16.984 25.811 8.677 1.00 41.12 121 GLN A CA 1
ATOM 920 C C . GLN A 1 121 ? -17.052 24.302 8.925 1.00 41.12 121 GLN A C 1
ATOM 922 O O . GLN A 1 121 ? -16.272 23.485 8.443 1.00 41.12 121 GLN A O 1
ATOM 927 N N . GLY A 1 122 ? -18.138 23.929 9.601 1.00 45.06 122 GLY A N 1
ATOM 928 C CA . GLY A 1 122 ? -18.715 22.609 9.458 1.00 45.06 122 GLY A CA 1
ATOM 929 C C . GLY A 1 122 ? -19.146 22.342 8.017 1.00 45.06 122 GLY A C 1
ATOM 930 O O . GLY A 1 122 ? -19.758 23.183 7.366 1.00 45.06 122 GLY A O 1
ATOM 931 N N . LYS A 1 123 ? -18.901 21.115 7.569 1.00 37.72 123 LYS A N 1
ATOM 932 C CA . LYS A 1 123 ? -19.810 20.342 6.721 1.00 37.72 123 LYS A CA 1
ATOM 933 C C . LYS A 1 123 ? -19.521 18.877 7.016 1.00 37.72 123 LYS A C 1
ATOM 935 O O . LYS A 1 123 ? -18.439 18.376 6.725 1.00 37.72 123 LYS A O 1
ATOM 940 N N . LYS A 1 124 ? -20.494 18.207 7.637 1.00 41.81 124 LYS A N 1
ATOM 941 C CA . LYS A 1 124 ? -20.539 16.753 7.813 1.00 41.81 124 LYS A CA 1
ATOM 942 C C . LYS A 1 124 ? -20.424 16.102 6.429 1.00 41.81 124 LYS A C 1
ATOM 944 O O . LYS A 1 124 ? -21.435 15.895 5.764 1.00 41.81 124 LYS A O 1
ATOM 949 N N . ARG A 1 125 ? -19.211 15.805 5.960 1.00 40.69 125 ARG A N 1
ATOM 950 C CA . ARG A 1 125 ? -19.024 14.977 4.766 1.00 40.69 125 ARG A CA 1
ATOM 951 C C . ARG A 1 125 ? -19.186 13.529 5.197 1.00 40.69 125 ARG A C 1
ATOM 953 O O . ARG A 1 125 ? -18.232 12.873 5.597 1.00 40.69 125 ARG A O 1
ATOM 960 N N . ARG A 1 126 ? -20.440 13.074 5.168 1.00 40.41 126 ARG A N 1
ATOM 961 C CA . ARG A 1 126 ? -20.795 11.656 5.155 1.00 40.41 126 ARG A CA 1
ATOM 962 C C . ARG A 1 126 ? -20.000 11.031 4.008 1.00 40.41 126 ARG A C 1
ATOM 964 O O . ARG A 1 126 ? -20.160 11.454 2.863 1.00 40.41 126 ARG A O 1
ATOM 971 N N . TRP A 1 127 ? -19.071 10.141 4.342 1.00 42.25 127 TRP A N 1
ATOM 972 C CA . TRP A 1 127 ? -18.216 9.470 3.371 1.00 42.25 127 TRP A CA 1
ATOM 973 C C . TRP A 1 127 ? -19.091 8.846 2.279 1.00 42.25 127 TRP A C 1
ATOM 975 O O . TRP A 1 127 ? -20.018 8.093 2.566 1.00 42.25 127 TRP A O 1
ATOM 985 N N . SER A 1 128 ? -18.833 9.237 1.037 1.00 42.34 128 SER A N 1
ATOM 986 C CA . SER A 1 128 ? -19.295 8.551 -0.166 1.00 42.34 128 SER A CA 1
ATOM 987 C C . SER A 1 128 ? -18.014 8.098 -0.844 1.00 42.34 128 SER A C 1
ATOM 989 O O . SER A 1 128 ? -17.101 8.915 -0.981 1.00 42.34 128 SER A O 1
ATOM 991 N N . ALA A 1 129 ? -17.904 6.809 -1.164 1.00 37.88 129 ALA A N 1
ATOM 992 C CA . ALA A 1 129 ? -16.705 6.268 -1.792 1.00 37.88 129 ALA A CA 1
ATOM 993 C C . ALA A 1 129 ? -16.323 7.136 -3.009 1.00 37.88 129 ALA A C 1
ATOM 995 O O . ALA A 1 129 ? -17.222 7.445 -3.797 1.00 37.88 129 ALA A O 1
ATOM 996 N N . PRO A 1 130 ? -15.051 7.556 -3.163 1.00 47.41 130 PRO A N 1
ATOM 997 C CA . PRO A 1 130 ? -14.611 8.269 -4.357 1.00 47.41 130 PRO A CA 1
ATOM 998 C C . PRO A 1 130 ? -14.988 7.467 -5.603 1.00 47.41 130 PRO A C 1
ATOM 1000 O O . PRO A 1 130 ? -14.879 6.239 -5.597 1.00 47.41 130 PRO A O 1
ATOM 1003 N N . ASP A 1 131 ? -15.406 8.155 -6.670 1.00 45.09 131 ASP A N 1
ATOM 1004 C CA . ASP A 1 131 ? -15.858 7.534 -7.925 1.00 45.09 131 ASP A CA 1
ATOM 1005 C C . ASP A 1 131 ? -14.884 6.461 -8.427 1.00 45.09 131 ASP A C 1
ATOM 1007 O O . ASP A 1 131 ? -15.291 5.449 -8.987 1.00 45.09 131 ASP A O 1
ATOM 1011 N N . GLN A 1 132 ? -13.592 6.619 -8.159 1.00 46.97 132 GLN A N 1
ATOM 1012 C CA . GLN A 1 132 ? -12.552 5.668 -8.528 1.00 46.97 132 GLN A CA 1
ATOM 1013 C C . GLN A 1 132 ? -12.742 4.256 -7.933 1.00 46.97 132 GLN A C 1
ATOM 1015 O O . GLN A 1 132 ? -12.472 3.274 -8.619 1.00 46.97 132 GLN A O 1
ATOM 1020 N N . LEU A 1 133 ? -13.286 4.131 -6.715 1.00 50.72 133 LEU A N 1
ATOM 1021 C CA . LEU A 1 133 ? -13.656 2.834 -6.126 1.00 50.72 133 LEU A CA 1
ATOM 1022 C C . LEU A 1 133 ? -14.927 2.253 -6.771 1.00 50.72 133 LEU A C 1
ATOM 1024 O O . LEU A 1 133 ? -15.068 1.036 -6.872 1.00 50.72 133 LEU A O 1
ATOM 1028 N N . GLN A 1 134 ? -15.842 3.107 -7.244 1.00 46.56 134 GLN A N 1
ATOM 1029 C CA . GLN A 1 134 ? -17.079 2.670 -7.904 1.00 46.56 134 GLN A CA 1
ATOM 1030 C C . GLN A 1 134 ? -16.843 2.169 -9.337 1.00 46.56 134 GLN A C 1
ATOM 1032 O O . GLN A 1 134 ? -17.541 1.262 -9.793 1.00 46.56 134 GLN A O 1
ATOM 1037 N N . HIS A 1 135 ? -15.858 2.726 -10.048 1.00 41.41 135 HIS A N 1
ATOM 1038 C CA . HIS A 1 135 ? -15.526 2.314 -11.416 1.00 41.41 135 HIS A CA 1
ATOM 1039 C C . HIS A 1 135 ? -14.799 0.959 -11.470 1.00 41.41 135 HIS A C 1
ATOM 1041 O O . HIS A 1 135 ? -15.018 0.205 -12.418 1.00 41.41 135 HIS A O 1
ATOM 1047 N N . SER A 1 136 ? -14.018 0.593 -10.445 1.00 46.81 136 SER A N 1
ATOM 1048 C CA . SER A 1 136 ? -13.382 -0.735 -10.373 1.00 46.81 136 SER A CA 1
ATOM 1049 C C . SER A 1 136 ? -14.378 -1.868 -10.095 1.00 46.81 136 SER A C 1
ATOM 1051 O O . SER A 1 136 ? -14.198 -2.977 -10.591 1.00 46.81 136 SER A O 1
ATOM 1053 N N . ALA A 1 137 ? -15.482 -1.599 -9.387 1.00 46.19 137 ALA A N 1
ATOM 1054 C CA . ALA A 1 137 ? -16.495 -2.611 -9.069 1.00 46.19 137 ALA A CA 1
ATOM 1055 C C . ALA A 1 137 ? -17.361 -3.044 -10.273 1.00 46.19 137 ALA A C 1
ATOM 1057 O O . ALA A 1 137 ? -18.061 -4.051 -10.197 1.00 46.19 137 ALA A O 1
ATOM 1058 N N . LYS A 1 138 ? -17.330 -2.307 -11.393 1.00 42.16 138 LYS A N 1
ATOM 1059 C CA . LYS A 1 138 ? -18.153 -2.604 -12.582 1.00 42.16 138 LYS A CA 1
ATOM 1060 C C . LYS A 1 138 ? -17.470 -3.483 -13.628 1.00 42.16 138 LYS A C 1
ATOM 1062 O O . LYS A 1 138 ? -18.129 -3.873 -14.583 1.00 42.16 138 LYS A O 1
ATOM 1067 N N . LYS A 1 139 ? -16.186 -3.824 -13.468 1.00 43.50 139 LYS A N 1
ATOM 1068 C CA . LYS A 1 139 ? -15.437 -4.578 -14.491 1.00 43.50 139 LYS A CA 1
ATOM 1069 C C . LYS A 1 139 ? -15.400 -6.097 -14.284 1.00 43.50 139 LYS A C 1
ATOM 1071 O O . LYS A 1 139 ? -14.688 -6.784 -15.003 1.00 43.50 139 LYS A O 1
ATOM 1076 N N . SER A 1 140 ? -16.175 -6.626 -13.335 1.00 47.06 140 SER A N 1
ATOM 1077 C CA . SER A 1 140 ? -16.315 -8.069 -13.096 1.00 47.06 140 SER A CA 1
ATOM 1078 C C . SER A 1 140 ? -17.721 -8.546 -13.475 1.00 47.06 140 SER A C 1
ATOM 1080 O O . SER A 1 140 ? -18.473 -9.050 -12.645 1.00 47.06 140 SER A O 1
ATOM 1082 N N . LYS A 1 141 ? -18.126 -8.288 -14.723 1.00 42.34 141 LYS A N 1
ATOM 1083 C CA . LYS A 1 141 ? -19.231 -8.997 -15.377 1.00 42.34 141 LYS A CA 1
ATOM 1084 C C . LYS A 1 141 ? -19.174 -8.775 -16.888 1.00 42.34 141 LYS A C 1
ATOM 1086 O O . LYS A 1 141 ? -19.936 -7.982 -17.427 1.00 42.34 141 LYS A O 1
ATOM 1091 N N . GLU A 1 142 ? -18.255 -9.469 -17.540 1.00 38.00 142 GLU A N 1
ATOM 1092 C CA . GLU A 1 142 ? -18.455 -9.962 -18.904 1.00 38.00 142 GLU A CA 1
ATOM 1093 C C . GLU A 1 142 ? -17.817 -11.346 -19.008 1.00 38.00 142 GLU A C 1
ATOM 1095 O O . GLU A 1 142 ? -16.704 -11.509 -18.452 1.00 38.00 142 GLU A O 1
#

Mean predicted aligned error: 9.57 Å

Radius of gyration: 16.69 Å; Cα contacts (8 Å, |Δi|>4): 242; chains: 1; bounding box: 40×44×39 Å

Nearest PDB structures (foldseek):
  4j2j-assembly1_A  TM=9.383E-01  e=3.554E-14  Homo sapiens
  4j2j-assembly2_B  TM=9.401E-01  e=1.416E-13  Homo sapiens
  4j2j-assembly3_C  TM=9.419E-01  e=2.119E-13  Homo sapiens
  4apt-assembly1_B  TM=9.580E-01  e=4.744E-13  Homo sapiens
  4j2l-assembly1_A  TM=9.234E-01  e=2.244E-13  Homo sapiens

Solvent-accessible surface area (backbone atoms only — not comparable to full-atom values): 8359 Å² total; per-residue (Å²): 125,59,76,41,73,43,71,84,68,49,76,40,44,59,85,71,58,50,56,63,55,53,54,52,25,28,71,72,28,90,56,33,33,70,46,62,29,30,30,73,40,78,39,63,89,44,42,94,81,51,24,26,44,34,28,37,29,36,67,94,84,53,49,71,47,74,46,82,39,53,34,42,47,78,41,41,28,64,91,73,30,47,18,11,78,30,28,71,50,18,28,73,75,68,72,37,83,39,40,77,57,53,71,68,39,40,35,50,46,79,38,75,51,82,81,76,88,60,99,74,80,89,73,91,74,74,87,68,83,57,66,72,65,59,60,63,70,67,73,84,77,130

pLDDT: mean 83.84, std 20.73, range [33.81, 98.31]